Protein AF-X0UQF1-F1 (afdb_monomer_lite)

Foldseek 3Di:
DDWDKDKDWDDDPFKIKIWIATPVGHTPDIDMDTPDDDDDDDDPDPDD

Secondary structure (DSSP, 8-state):
-PPPEEEEEEEETTEEEEEEEETTS-EEEEEEE-SS--S----TT---

Organism: NCBI:txid412755

InterPro domains:
  IPR043129 ATPase, nucleotide binding domain [SSF53067] (5-46)

Radius of gyration: 12.39 Å; chains: 1; bounding box: 29×13×37 Å

Sequence (48 aa):
MKPRIVVGVDGGGTRTRVAVATEEGTVLGTGESGPGNYHDVGIDEVKG

Structure (mmCIF, N/CA/C/O backbone):
data_AF-X0UQF1-F1
#
_entry.id   AF-X0UQF1-F1
#
loop_
_atom_site.group_PDB
_atom_site.id
_atom_site.type_symbol
_atom_site.label_atom_id
_atom_site.label_alt_id
_atom_site.label_comp_id
_atom_site.label_asym_id
_atom_site.label_entity_id
_atom_site.label_seq_id
_atom_site.pdbx_PDB_ins_code
_atom_site.Cartn_x
_atom_site.Cartn_y
_atom_site.Cartn_z
_atom_site.occupancy
_atom_site.B_iso_or_equiv
_atom_site.auth_seq_id
_atom_site.auth_comp_id
_atom_site.auth_asym_id
_atom_site.auth_atom_id
_atom_site.pdbx_PDB_model_num
ATOM 1 N N . MET A 1 1 ? -19.061 -4.499 17.203 1.00 71.19 1 MET A N 1
ATOM 2 C CA . MET A 1 1 ? -18.646 -5.061 15.896 1.00 71.19 1 MET A CA 1
ATOM 3 C C . MET A 1 1 ? -17.160 -4.799 15.721 1.00 71.19 1 MET A C 1
ATOM 5 O O . MET A 1 1 ? -16.688 -3.812 16.268 1.00 71.19 1 MET A O 1
ATOM 9 N N . LYS A 1 2 ? -16.421 -5.672 15.028 1.00 72.50 2 LYS A N 1
ATOM 10 C CA . LYS A 1 2 ? -15.039 -5.357 14.629 1.00 72.50 2 LYS A CA 1
ATOM 11 C C . LYS A 1 2 ? -15.078 -4.500 13.356 1.00 72.50 2 LYS A C 1
ATOM 13 O O . LYS A 1 2 ? -15.921 -4.801 12.508 1.00 72.50 2 LYS A O 1
ATOM 18 N N . PRO A 1 3 ? -14.221 -3.472 13.223 1.00 76.31 3 PRO A N 1
ATOM 19 C CA . PRO A 1 3 ? -14.145 -2.691 11.996 1.00 76.31 3 PRO A CA 1
ATOM 20 C C . PRO A 1 3 ? -13.731 -3.601 10.839 1.00 76.31 3 PRO A C 1
ATOM 22 O O . PRO A 1 3 ? -12.899 -4.499 11.003 1.00 76.31 3 PRO A O 1
ATOM 25 N N . ARG A 1 4 ? -14.356 -3.396 9.682 1.00 88.25 4 ARG A N 1
ATOM 26 C CA . ARG A 1 4 ? -14.044 -4.125 8.456 1.00 88.25 4 ARG A CA 1
ATOM 27 C C . ARG A 1 4 ? -13.040 -3.311 7.652 1.00 88.25 4 ARG A C 1
ATOM 29 O O . ARG A 1 4 ? -13.148 -2.092 7.548 1.00 88.25 4 ARG A O 1
ATOM 36 N N . ILE A 1 5 ? -12.039 -4.011 7.135 1.00 90.50 5 ILE A N 1
ATOM 37 C CA . ILE A 1 5 ? -10.942 -3.428 6.374 1.00 90.50 5 ILE A CA 1
ATOM 38 C C . ILE A 1 5 ? -11.056 -3.940 4.942 1.00 90.50 5 ILE A C 1
ATOM 40 O O . ILE A 1 5 ? -11.217 -5.142 4.720 1.00 90.50 5 ILE A O 1
ATOM 44 N N . VAL A 1 6 ? -10.974 -3.024 3.985 1.00 91.69 6 VAL A N 1
ATOM 45 C CA . VAL A 1 6 ? -10.948 -3.303 2.551 1.00 91.69 6 VAL A CA 1
ATOM 46 C C . VAL A 1 6 ? -9.560 -3.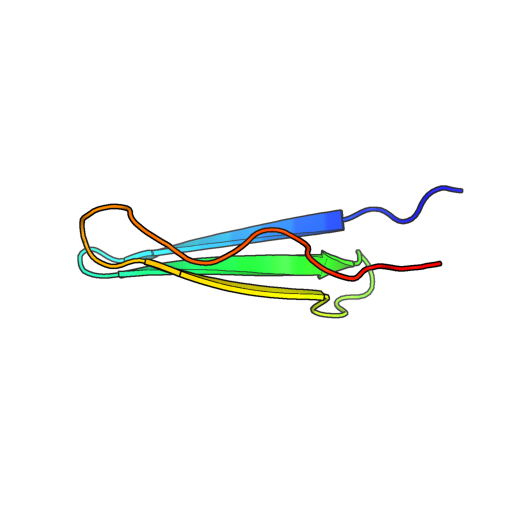018 1.993 1.00 91.69 6 VAL A C 1
ATOM 48 O O . VAL A 1 6 ? -8.845 -2.143 2.483 1.00 91.69 6 VAL A O 1
ATOM 51 N N . VAL A 1 7 ? -9.179 -3.767 0.960 1.00 89.62 7 VAL A N 1
ATOM 52 C CA . VAL A 1 7 ? -7.904 -3.593 0.261 1.00 89.62 7 VAL A CA 1
ATOM 53 C C . VAL A 1 7 ? -8.181 -3.405 -1.224 1.00 89.62 7 VAL A C 1
ATOM 55 O O . VAL A 1 7 ? -8.763 -4.279 -1.863 1.00 89.62 7 VAL A O 1
ATOM 58 N N . GLY A 1 8 ? -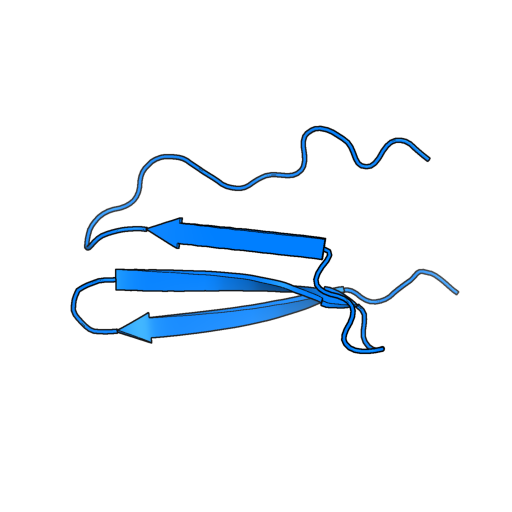7.778 -2.258 -1.763 1.00 89.12 8 GLY A N 1
ATOM 59 C CA . GLY A 1 8 ? -7.775 -1.978 -3.195 1.00 89.12 8 GLY A CA 1
ATOM 60 C C . GLY A 1 8 ? -6.400 -2.270 -3.785 1.00 89.12 8 GLY A C 1
ATOM 61 O O . GLY A 1 8 ? -5.394 -1.869 -3.203 1.00 89.12 8 GLY A O 1
ATOM 62 N N . VAL A 1 9 ? -6.356 -2.951 -4.931 1.00 85.12 9 VAL A N 1
ATOM 63 C CA . VAL A 1 9 ? -5.118 -3.243 -5.669 1.00 85.12 9 VAL A CA 1
ATOM 64 C C . VAL A 1 9 ? -5.253 -2.697 -7.089 1.00 85.12 9 VAL A C 1
ATOM 66 O O . VAL A 1 9 ? -6.166 -3.085 -7.813 1.00 85.12 9 VAL A O 1
ATOM 69 N N . ASP A 1 10 ? -4.339 -1.810 -7.476 1.00 83.69 10 ASP A N 1
ATOM 70 C CA . ASP A 1 10 ? -4.205 -1.254 -8.825 1.00 83.69 10 ASP A CA 1
ATOM 71 C C . ASP A 1 10 ? -2.910 -1.784 -9.448 1.00 83.69 10 ASP A C 1
ATOM 73 O O . ASP A 1 10 ? -1.809 -1.318 -9.146 1.00 83.69 10 ASP A O 1
ATOM 77 N N . GLY A 1 11 ? -3.042 -2.831 -10.262 1.00 71.38 11 GLY A N 1
ATOM 78 C CA . GLY A 1 11 ? -1.932 -3.441 -10.986 1.00 71.38 11 GLY A CA 1
ATOM 79 C C . GLY A 1 11 ? -1.815 -2.872 -12.398 1.00 71.38 11 GLY A C 1
ATOM 80 O O . GLY A 1 11 ? -2.541 -3.302 -13.293 1.00 71.38 11 GLY A O 1
ATOM 81 N N . GLY A 1 12 ? -0.877 -1.948 -12.614 1.00 69.31 12 GLY A N 1
ATOM 82 C CA . GLY A 1 12 ? -0.439 -1.520 -13.944 1.00 69.31 12 GLY A CA 1
ATOM 83 C C . GLY A 1 12 ? 0.810 -2.283 -14.402 1.00 69.31 12 GLY A C 1
ATOM 84 O O . GLY A 1 12 ? 1.558 -2.814 -13.586 1.00 69.31 12 GLY A O 1
ATOM 85 N N . GLY A 1 13 ? 1.095 -2.302 -15.710 1.00 63.94 13 GLY A N 1
ATOM 86 C CA . GLY A 1 13 ? 2.214 -3.075 -16.288 1.00 63.94 13 GLY A CA 1
ATOM 87 C C . GLY A 1 13 ? 3.622 -2.729 -15.768 1.00 63.94 13 GLY A C 1
ATOM 88 O O . GLY A 1 13 ? 4.555 -3.496 -15.986 1.00 63.94 13 GLY A O 1
ATOM 89 N N . THR A 1 14 ? 3.788 -1.602 -15.073 1.00 65.94 14 THR A N 1
ATOM 90 C CA . THR A 1 14 ? 5.078 -1.110 -14.552 1.00 65.94 14 THR A CA 1
ATOM 91 C C . THR A 1 14 ? 5.072 -0.848 -13.047 1.00 65.94 14 THR A C 1
ATOM 93 O O . THR A 1 14 ? 6.134 -0.615 -12.472 1.00 65.94 14 THR A O 1
ATOM 96 N N . ARG A 1 15 ? 3.898 -0.828 -12.404 1.00 70.31 15 ARG A N 1
ATOM 97 C CA . ARG A 1 15 ? 3.753 -0.435 -10.998 1.00 70.31 15 ARG A CA 1
ATOM 98 C C . ARG A 1 15 ? 2.459 -1.003 -10.422 1.00 70.31 15 ARG A C 1
ATOM 100 O O . ARG A 1 15 ? 1.405 -0.862 -11.038 1.00 70.31 15 ARG A O 1
ATOM 107 N N . THR A 1 16 ? 2.554 -1.584 -9.233 1.00 81.81 16 THR A N 1
ATOM 108 C CA . THR A 1 16 ? 1.411 -2.063 -8.452 1.00 81.81 16 THR A CA 1
ATOM 109 C C . THR A 1 16 ? 1.211 -1.137 -7.267 1.00 81.81 16 THR A C 1
ATOM 111 O O . THR A 1 16 ? 2.153 -0.893 -6.514 1.00 81.81 16 THR A O 1
ATOM 114 N N . ARG A 1 17 ? -0.007 -0.633 -7.078 1.00 84.75 17 ARG A N 1
ATOM 115 C CA . ARG A 1 17 ? -0.393 0.155 -5.904 1.00 84.75 17 ARG A CA 1
ATOM 116 C C . ARG A 1 17 ? -1.408 -0.607 -5.073 1.00 84.75 17 ARG A C 1
ATOM 118 O O . ARG A 1 17 ? -2.275 -1.288 -5.614 1.00 84.75 17 ARG A O 1
ATOM 125 N N . VAL A 1 18 ? -1.315 -0.465 -3.761 1.00 88.75 18 VAL A N 1
ATOM 126 C CA . VAL A 1 18 ? -2.244 -1.060 -2.803 1.00 88.75 18 VAL A CA 1
ATOM 127 C C . VAL A 1 18 ? -2.706 0.020 -1.838 1.00 88.75 18 VAL A C 1
ATOM 129 O O . VAL A 1 18 ? -1.897 0.813 -1.365 1.00 88.75 18 VAL A O 1
ATOM 132 N N . ALA A 1 19 ? -3.996 0.043 -1.526 1.00 89.44 19 ALA A N 1
ATOM 133 C CA . ALA A 1 19 ? -4.563 0.909 -0.502 1.00 89.44 19 ALA A CA 1
ATOM 134 C C . ALA A 1 19 ? -5.401 0.080 0.467 1.00 89.44 19 ALA A C 1
ATOM 136 O O . ALA A 1 19 ? -6.22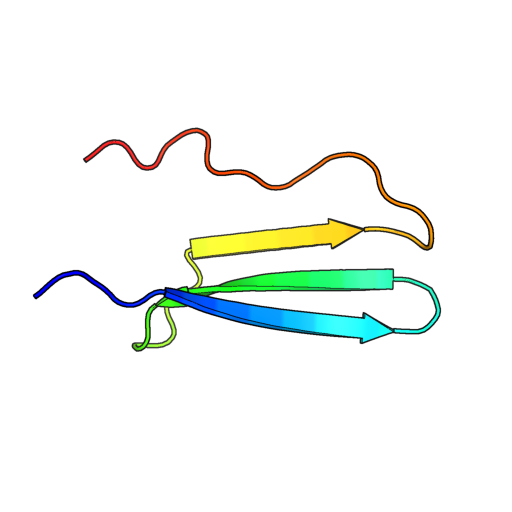7 -0.729 0.048 1.00 89.44 19 ALA A O 1
ATOM 137 N N . VAL A 1 20 ? -5.196 0.298 1.760 1.00 90.12 20 VAL A N 1
ATOM 138 C CA . VAL A 1 20 ? -5.992 -0.283 2.839 1.00 90.12 20 VAL A CA 1
ATOM 139 C C . VAL A 1 20 ? -6.935 0.798 3.345 1.00 90.12 20 VAL A C 1
ATOM 141 O O . VAL A 1 20 ? -6.488 1.908 3.632 1.00 90.12 20 VAL A O 1
ATOM 144 N N . ALA A 1 21 ? -8.223 0.497 3.466 1.00 90.69 21 ALA A N 1
ATOM 145 C CA . ALA A 1 21 ? -9.220 1.448 3.942 1.00 90.69 21 ALA A CA 1
ATOM 146 C C . ALA A 1 21 ? -10.273 0.790 4.842 1.00 90.69 21 ALA A C 1
ATOM 148 O O . ALA A 1 21 ? -10.405 -0.433 4.874 1.00 90.69 21 ALA A O 1
ATOM 149 N N . THR A 1 22 ? -11.028 1.599 5.577 1.00 91.19 22 THR A N 1
ATOM 150 C CA . THR A 1 22 ? -12.250 1.162 6.264 1.00 91.19 22 THR A CA 1
ATOM 151 C C . THR A 1 22 ? -13.428 1.112 5.287 1.00 91.19 22 THR A C 1
ATOM 153 O O . THR A 1 22 ? -13.361 1.671 4.189 1.00 91.19 22 THR A O 1
ATOM 156 N N . GLU A 1 23 ? -14.531 0.467 5.670 1.00 89.19 23 GLU A N 1
ATOM 157 C CA . GLU A 1 23 ? -15.752 0.435 4.845 1.00 89.19 23 GLU A CA 1
ATOM 158 C C . GLU A 1 23 ? -16.398 1.813 4.658 1.00 89.19 23 GLU A C 1
ATOM 160 O O . GLU A 1 23 ? -17.101 2.043 3.678 1.00 89.19 23 GLU A O 1
ATOM 165 N N . GLU A 1 24 ? -16.108 2.753 5.552 1.00 89.56 24 GLU A N 1
ATOM 166 C CA . GLU A 1 24 ? -16.539 4.148 5.471 1.00 89.56 24 GLU A CA 1
ATOM 167 C C . GLU A 1 24 ? -15.668 4.979 4.509 1.00 89.56 24 GLU A C 1
ATOM 169 O O . GLU A 1 24 ? -15.895 6.176 4.346 1.00 89.56 24 GLU A O 1
ATOM 174 N N . GLY A 1 25 ? -14.664 4.362 3.873 1.00 85.50 25 GLY A N 1
ATOM 175 C CA . GLY A 1 25 ? -13.784 5.007 2.899 1.00 85.50 25 GLY A CA 1
ATOM 176 C C . GLY A 1 25 ? -12.575 5.720 3.507 1.00 85.50 25 GLY A C 1
ATOM 177 O O . GLY A 1 25 ? -11.893 6.463 2.802 1.00 85.50 25 GLY A O 1
ATOM 178 N N . THR A 1 26 ? -12.271 5.503 4.791 1.00 89.44 26 THR A N 1
ATOM 179 C CA . THR A 1 26 ? -11.073 6.088 5.416 1.00 89.44 26 THR A CA 1
ATOM 180 C C . THR A 1 26 ? -9.840 5.290 5.017 1.00 89.44 26 THR A C 1
ATOM 182 O O . THR A 1 26 ? -9.746 4.115 5.362 1.00 89.44 26 THR A O 1
ATOM 185 N N . VAL A 1 27 ? -8.877 5.909 4.331 1.00 87.12 27 VAL A N 1
ATOM 186 C CA . VAL A 1 27 ? -7.604 5.254 3.990 1.00 87.12 27 VAL A CA 1
ATOM 187 C C . VAL A 1 27 ? -6.742 5.122 5.245 1.00 87.12 27 VAL A C 1
ATOM 189 O O . VAL A 1 27 ? -6.424 6.112 5.898 1.00 87.12 27 VAL A O 1
ATOM 192 N N . LEU A 1 28 ? -6.365 3.887 5.563 1.00 87.81 28 LEU A N 1
ATOM 193 C CA . LEU A 1 28 ? -5.503 3.526 6.688 1.00 87.81 28 LEU A CA 1
ATOM 194 C C . LEU A 1 28 ? -4.024 3.477 6.287 1.00 87.81 28 LEU A C 1
ATOM 196 O O . LEU A 1 28 ? -3.153 3.681 7.124 1.00 87.81 28 LEU A O 1
ATOM 200 N N . GLY A 1 29 ? -3.734 3.204 5.014 1.00 85.62 29 GLY A N 1
ATOM 201 C CA . GLY A 1 29 ? -2.370 3.179 4.494 1.00 85.62 29 GLY A CA 1
ATOM 202 C C . GLY A 1 29 ? -2.310 2.819 3.014 1.00 85.62 29 GLY A C 1
ATOM 203 O O . GLY A 1 29 ? -3.256 2.257 2.457 1.00 85.62 29 GLY A O 1
ATOM 204 N N . THR A 1 30 ? -1.186 3.137 2.376 1.00 87.00 30 THR A N 1
ATOM 205 C CA . THR A 1 30 ? -0.924 2.849 0.959 1.00 87.00 30 THR A CA 1
ATOM 206 C C . THR A 1 30 ? 0.464 2.256 0.776 1.00 87.00 30 THR A C 1
ATOM 208 O O . THR A 1 30 ? 1.388 2.653 1.480 1.00 87.00 30 THR A O 1
ATOM 211 N N . GLY A 1 31 ? 0.618 1.361 -0.196 1.00 83.38 31 GLY A N 1
ATOM 212 C CA . GLY A 1 31 ? 1.900 0.801 -0.615 1.00 83.38 31 GLY A CA 1
ATOM 213 C C . GLY A 1 31 ? 2.045 0.841 -2.129 1.00 83.38 31 GLY A C 1
ATOM 214 O O . GLY A 1 31 ? 1.059 0.742 -2.862 1.00 83.38 31 GLY A O 1
ATOM 215 N N . GLU A 1 32 ? 3.274 0.977 -2.610 1.00 81.06 32 GLU A N 1
ATOM 216 C CA . GLU A 1 32 ? 3.590 0.891 -4.032 1.00 81.06 32 GLU A CA 1
ATOM 217 C C . GLU A 1 32 ? 4.770 -0.055 -4.242 1.00 81.06 32 GLU A C 1
ATOM 219 O O . GLU A 1 32 ? 5.747 -0.017 -3.503 1.00 81.06 32 GLU A O 1
ATOM 224 N N . SER A 1 33 ? 4.702 -0.884 -5.280 1.00 73.62 33 SER A N 1
ATOM 225 C CA . SER A 1 33 ? 5.804 -1.748 -5.692 1.00 73.62 33 SER A CA 1
ATOM 226 C C . SER A 1 33 ? 6.068 -1.612 -7.191 1.00 73.62 33 SER A C 1
ATOM 228 O O . SER A 1 33 ? 5.148 -1.385 -7.983 1.00 73.62 33 SER A O 1
ATOM 230 N N . GLY A 1 34 ? 7.343 -1.706 -7.581 1.00 65.69 34 GLY A N 1
ATOM 231 C CA . GLY A 1 34 ? 7.761 -1.771 -8.983 1.00 65.69 34 GLY A CA 1
ATOM 232 C C . GLY A 1 34 ? 7.477 -3.145 -9.617 1.00 65.69 34 GLY A C 1
ATOM 233 O O . GLY A 1 34 ? 6.798 -3.972 -9.012 1.00 65.69 34 GLY A O 1
ATOM 234 N N . PRO A 1 35 ? 8.031 -3.444 -10.810 1.00 57.09 35 PRO A N 1
ATOM 235 C CA . PRO A 1 35 ? 7.831 -4.724 -11.505 1.00 57.09 35 PRO A CA 1
ATOM 236 C C . PRO A 1 35 ? 8.454 -5.955 -10.809 1.00 57.09 35 PRO A C 1
ATOM 238 O O . PRO A 1 35 ? 8.487 -7.045 -11.372 1.00 57.09 35 PRO A O 1
ATOM 241 N N . GLY A 1 36 ? 8.929 -5.814 -9.576 1.00 48.16 36 GLY A N 1
ATOM 242 C CA . GLY A 1 36 ? 9.421 -6.897 -8.742 1.00 48.16 36 GLY A CA 1
ATOM 243 C C . GLY A 1 36 ? 9.359 -6.459 -7.286 1.00 48.16 36 GLY A C 1
ATOM 244 O O . GLY A 1 36 ? 9.846 -5.380 -6.953 1.00 48.16 36 GLY A O 1
ATOM 245 N N . ASN A 1 37 ? 8.724 -7.283 -6.451 1.00 49.53 37 ASN A N 1
ATOM 246 C CA . ASN A 1 37 ? 8.659 -7.137 -4.996 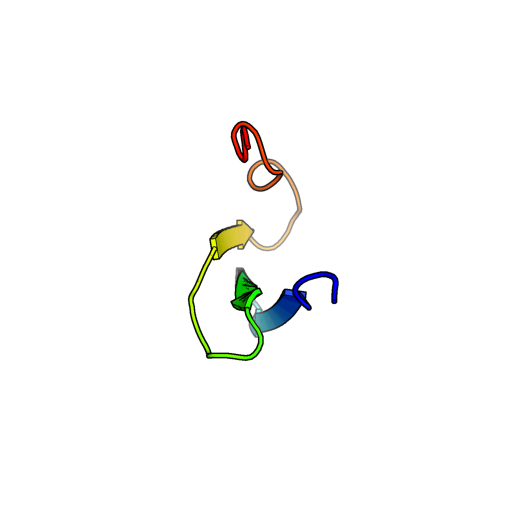1.00 49.53 37 ASN A CA 1
ATOM 247 C C . ASN A 1 37 ? 9.981 -6.635 -4.403 1.00 49.53 37 ASN A C 1
ATOM 249 O O . ASN A 1 37 ? 11.015 -7.181 -4.760 1.00 49.53 37 ASN A O 1
ATOM 253 N N . TYR A 1 38 ? 9.924 -5.685 -3.467 1.00 42.31 38 TYR A N 1
ATOM 254 C CA . TYR A 1 38 ? 10.606 -5.688 -2.161 1.00 42.31 38 TYR A CA 1
ATOM 255 C C . TYR A 1 38 ? 10.289 -4.366 -1.445 1.00 42.31 38 TYR A C 1
ATOM 257 O O . TYR A 1 38 ? 10.453 -3.305 -2.033 1.00 42.31 38 TYR A O 1
ATOM 265 N N . HIS A 1 39 ? 9.900 -4.468 -0.171 1.00 48.12 39 HIS A N 1
ATOM 266 C CA . HIS A 1 39 ? 9.815 -3.376 0.808 1.00 48.12 39 HIS A CA 1
ATOM 267 C C . HIS A 1 39 ? 8.806 -2.256 0.533 1.00 48.12 39 HIS A C 1
ATOM 269 O O . HIS A 1 39 ? 9.099 -1.306 -0.174 1.00 48.12 39 HIS A O 1
ATOM 275 N N . ASP A 1 40 ? 7.631 -2.375 1.147 1.00 48.44 40 ASP A N 1
ATOM 276 C CA . ASP A 1 40 ? 7.062 -1.386 2.082 1.00 48.44 40 ASP A CA 1
ATOM 277 C C . ASP A 1 40 ? 5.553 -1.561 2.081 1.00 48.44 40 ASP A C 1
ATOM 279 O O . ASP A 1 40 ? 4.877 -1.034 1.209 1.00 48.44 40 ASP A O 1
ATOM 283 N N . VAL A 1 41 ? 5.030 -2.333 3.031 1.00 57.22 41 VAL A N 1
ATOM 284 C CA . VAL A 1 41 ? 3.798 -1.993 3.757 1.00 57.22 41 VAL A CA 1
ATOM 285 C C . VAL A 1 41 ? 3.483 -3.106 4.745 1.00 57.22 41 VAL A C 1
ATOM 287 O O . VAL A 1 41 ? 3.267 -4.253 4.357 1.00 57.22 41 VAL A O 1
ATOM 290 N N . GLY A 1 42 ? 3.397 -2.765 6.028 1.00 47.03 42 GLY A N 1
ATOM 291 C CA . GLY A 1 42 ? 2.914 -3.718 7.015 1.00 47.03 42 GLY A CA 1
ATOM 292 C C . GLY A 1 42 ? 2.898 -3.233 8.458 1.00 47.03 42 GLY A C 1
ATOM 293 O O . GLY A 1 42 ? 3.518 -3.869 9.290 1.00 47.03 42 GLY A O 1
ATOM 294 N N . ILE A 1 43 ? 2.107 -2.199 8.767 1.00 51.56 43 ILE A N 1
ATOM 295 C CA . ILE A 1 43 ? 1.367 -2.129 10.050 1.00 51.56 43 ILE A CA 1
ATOM 296 C C . ILE A 1 43 ? 2.214 -1.909 11.331 1.00 51.56 43 ILE A C 1
ATOM 298 O O . ILE A 1 43 ? 1.735 -2.150 12.438 1.00 51.56 43 ILE A O 1
ATOM 302 N N . ASP A 1 44 ? 3.417 -1.339 11.249 1.00 43.47 44 ASP A N 1
ATOM 303 C CA . ASP A 1 44 ? 4.032 -0.794 12.467 1.00 43.47 44 ASP A CA 1
ATOM 304 C C . ASP A 1 44 ? 3.257 0.463 12.910 1.00 43.47 44 ASP A C 1
ATOM 306 O O . ASP A 1 44 ? 3.338 1.522 12.298 1.00 43.47 44 ASP A O 1
ATOM 310 N N . GLU A 1 45 ? 2.478 0.288 13.981 1.00 45.09 45 GLU A N 1
ATOM 311 C CA . GLU A 1 45 ? 1.680 1.276 14.722 1.00 45.09 45 GLU A CA 1
ATOM 312 C C . GLU A 1 45 ? 0.223 1.503 14.279 1.00 45.09 45 GLU A C 1
ATOM 314 O O . GLU A 1 45 ? -0.212 2.609 13.977 1.00 45.09 45 GLU A O 1
ATOM 319 N N . VAL A 1 46 ? -0.612 0.474 14.447 1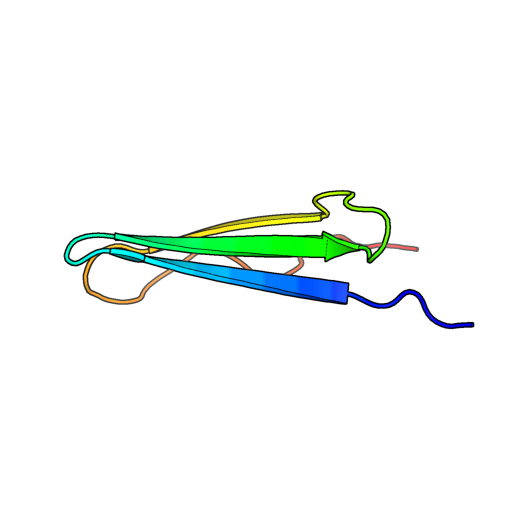.00 45.44 46 VAL A N 1
ATOM 320 C CA . VAL A 1 46 ? -1.936 0.706 15.057 1.00 45.44 46 VAL A CA 1
ATOM 321 C C . VAL A 1 46 ? -1.860 0.230 16.505 1.00 45.44 46 VAL A C 1
ATOM 323 O O . VAL A 1 46 ? -2.209 -0.905 16.827 1.00 45.44 46 VAL A O 1
ATOM 326 N N . LYS A 1 47 ? -1.338 1.087 17.390 1.00 36.62 47 LYS A N 1
ATOM 327 C CA . LYS A 1 47 ? 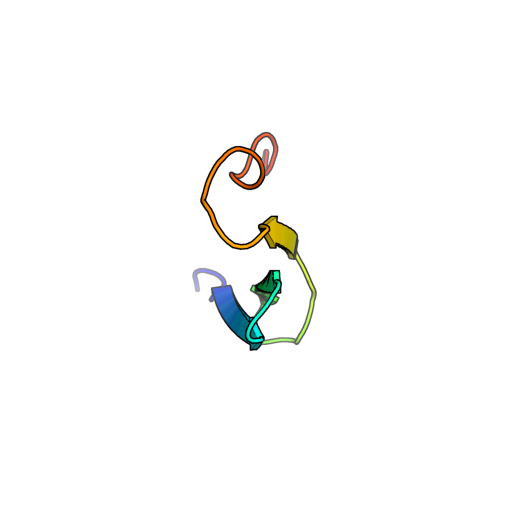-1.555 0.931 18.832 1.00 36.62 47 LYS A CA 1
ATOM 328 C C . LYS A 1 47 ? -2.948 1.464 19.155 1.00 36.62 47 LYS A C 1
ATOM 330 O O . LYS A 1 47 ? -3.248 2.618 18.855 1.00 36.62 47 LYS A O 1
ATOM 335 N N . GLY A 1 48 ? -3.783 0.578 19.696 1.00 38.88 48 GLY A N 1
ATOM 336 C CA . GLY A 1 48 ? -5.020 0.949 20.385 1.00 38.88 48 GLY A CA 1
ATOM 337 C C . GLY A 1 48 ? -4.763 1.575 21.747 1.00 38.88 48 GLY A C 1
ATOM 338 O O . GLY A 1 48 ? -3.585 1.629 22.172 1.00 38.88 48 GLY A O 1
#

pLDDT: mean 72.07, std 17.86, range [36.62, 91.69]